Protein AF-A0A7K0DV66-F1 (afdb_monomer_lite)

Structure (mmCIF, N/CA/C/O backbone):
data_AF-A0A7K0DV66-F1
#
_entry.id   AF-A0A7K0DV66-F1
#
loop_
_atom_site.group_PDB
_atom_site.id
_atom_site.type_symbol
_atom_site.label_atom_id
_atom_site.label_alt_id
_atom_site.label_comp_id
_atom_site.label_asym_id
_atom_site.label_entity_id
_atom_site.label_seq_id
_atom_site.pdbx_PDB_ins_code
_atom_site.Cartn_x
_atom_site.Cartn_y
_atom_site.Cartn_z
_atom_site.occupancy
_atom_site.B_iso_or_equiv
_atom_site.auth_seq_id
_atom_site.auth_comp_id
_atom_site.auth_asym_id
_atom_site.auth_atom_id
_atom_site.pdbx_PDB_model_num
ATOM 1 N N . MET A 1 1 ? -18.338 -18.747 1.905 1.00 48.66 1 MET A N 1
ATOM 2 C CA . MET A 1 1 ? -17.164 -19.519 1.453 1.00 48.66 1 MET A CA 1
ATOM 3 C C . MET A 1 1 ? -15.936 -18.740 1.887 1.00 48.66 1 MET A C 1
ATOM 5 O O . MET A 1 1 ? -15.786 -17.610 1.444 1.00 48.66 1 MET A O 1
ATOM 9 N N . SER A 1 2 ? -15.151 -19.257 2.829 1.00 58.91 2 SER A N 1
ATOM 10 C CA . SER A 1 2 ? -13.871 -18.657 3.220 1.00 58.91 2 SER A CA 1
ATOM 11 C C . SER A 1 2 ? -12.758 -19.343 2.436 1.00 58.91 2 SER A C 1
ATOM 13 O O . SER A 1 2 ? -12.768 -20.561 2.275 1.00 58.91 2 SER A O 1
ATOM 15 N N . VAL A 1 3 ? -11.822 -18.557 1.917 1.00 68.88 3 VAL A N 1
ATOM 16 C CA . VAL A 1 3 ? -10.599 -19.060 1.290 1.00 68.88 3 VAL A CA 1
ATOM 17 C C . VAL A 1 3 ? -9.456 -18.659 2.207 1.00 68.88 3 VAL A C 1
ATOM 19 O O . VAL A 1 3 ? -9.309 -17.481 2.523 1.00 68.88 3 VAL A O 1
ATOM 22 N N . VAL A 1 4 ? -8.678 -19.639 2.661 1.00 70.69 4 VAL A N 1
ATOM 23 C CA . VAL A 1 4 ? -7.407 -19.388 3.343 1.00 70.69 4 VAL A CA 1
ATOM 24 C C . VAL A 1 4 ? -6.335 -19.399 2.265 1.00 70.69 4 VAL A C 1
ATOM 26 O O . VAL A 1 4 ? -6.146 -20.411 1.595 1.00 70.69 4 VAL A O 1
ATOM 29 N N . ALA A 1 5 ? -5.684 -18.261 2.065 1.00 68.88 5 ALA A N 1
ATOM 30 C CA . ALA A 1 5 ? -4.561 -18.123 1.152 1.00 68.88 5 ALA A CA 1
ATOM 31 C C . ALA A 1 5 ? -3.348 -17.635 1.947 1.00 68.88 5 ALA A C 1
ATOM 33 O O . ALA A 1 5 ? -3.457 -16.680 2.718 1.00 68.88 5 ALA A O 1
ATOM 34 N N . GLU A 1 6 ? -2.199 -18.280 1.757 1.00 77.06 6 GLU A N 1
ATOM 35 C CA . GLU A 1 6 ? -0.923 -17.785 2.273 1.00 77.06 6 GLU A CA 1
ATOM 36 C C . GLU A 1 6 ? -0.489 -16.588 1.425 1.00 77.06 6 GLU A C 1
ATOM 38 O O . GLU A 1 6 ? 0.080 -16.732 0.343 1.00 77.06 6 GLU A O 1
ATOM 43 N N . VAL A 1 7 ? -0.821 -15.385 1.890 1.00 80.62 7 VAL A N 1
ATOM 44 C CA . VAL A 1 7 ? -0.463 -14.136 1.217 1.00 80.62 7 VAL A CA 1
ATOM 45 C C . VAL A 1 7 ? 0.659 -13.465 1.994 1.00 80.62 7 VAL A C 1
ATOM 47 O O . VAL A 1 7 ? 0.516 -13.163 3.177 1.00 80.62 7 VAL A O 1
ATOM 50 N N . VAL A 1 8 ? 1.782 -13.215 1.321 1.00 85.69 8 VAL A N 1
ATOM 51 C CA . VAL A 1 8 ? 2.907 -12.487 1.911 1.00 85.69 8 VAL A CA 1
ATOM 52 C C . VAL A 1 8 ? 2.622 -10.989 1.849 1.00 85.69 8 VAL A C 1
ATOM 54 O O . VAL A 1 8 ? 2.429 -10.425 0.769 1.00 85.69 8 VAL A O 1
ATOM 57 N N . CYS A 1 9 ? 2.628 -10.354 3.017 1.00 90.38 9 CYS A N 1
ATOM 58 C CA . CYS A 1 9 ? 2.547 -8.908 3.169 1.00 90.38 9 CYS A CA 1
ATOM 59 C C . CYS A 1 9 ? 3.938 -8.344 3.460 1.00 90.38 9 CYS A C 1
ATOM 61 O O . CYS A 1 9 ? 4.626 -8.820 4.363 1.00 90.38 9 CYS A O 1
ATOM 63 N N . SER A 1 10 ? 4.337 -7.308 2.732 1.00 92.12 10 SER A N 1
ATOM 64 C CA . SER A 1 10 ? 5.609 -6.618 2.952 1.00 92.12 10 SER A CA 1
ATOM 65 C C . SER A 1 10 ? 5.455 -5.116 2.725 1.00 92.12 10 SER A C 1
ATOM 67 O O . SER A 1 10 ? 4.605 -4.718 1.922 1.00 92.12 10 SER A O 1
ATOM 69 N N . PRO A 1 11 ? 6.276 -4.274 3.373 1.00 93.44 11 PRO A N 1
ATOM 70 C CA . PRO A 1 11 ? 6.372 -2.869 3.000 1.00 93.44 11 PRO A CA 1
ATOM 71 C C . PRO A 1 11 ? 6.951 -2.720 1.585 1.00 93.44 11 PRO A C 1
ATOM 73 O O . PRO A 1 11 ? 7.488 -3.668 0.997 1.00 93.44 11 PRO A O 1
ATOM 76 N N . GLU A 1 12 ? 6.857 -1.511 1.035 1.00 92.75 12 GLU A N 1
ATOM 77 C CA . GLU A 1 12 ? 7.545 -1.157 -0.201 1.00 92.75 12 GLU A CA 1
ATOM 78 C C . GLU A 1 12 ? 9.050 -1.432 -0.133 1.00 92.75 12 GLU A C 1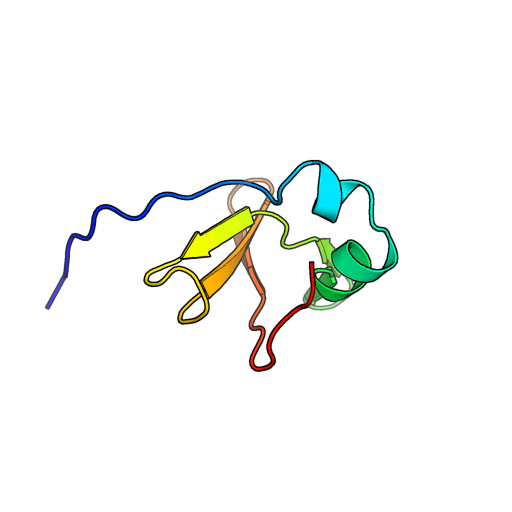
ATOM 80 O O . GLU A 1 12 ? 9.693 -1.345 0.913 1.00 92.75 12 GLU A O 1
ATOM 85 N N . SER A 1 13 ? 9.633 -1.729 -1.296 1.00 91.75 13 SER A N 1
ATOM 86 C CA . SER A 1 13 ? 11.080 -1.920 -1.400 1.00 91.75 13 SER A CA 1
ATOM 87 C C . SER A 1 13 ? 11.838 -0.654 -0.986 1.00 91.75 13 SER A C 1
ATOM 89 O O . SER A 1 13 ? 11.354 0.457 -1.205 1.00 91.75 13 SER A O 1
ATOM 91 N N . ALA A 1 14 ? 13.069 -0.800 -0.486 1.00 93.44 14 ALA A N 1
ATOM 92 C CA . ALA A 1 14 ? 13.917 0.341 -0.125 1.00 93.44 14 ALA A CA 1
ATOM 93 C C . ALA A 1 14 ? 14.086 1.348 -1.282 1.00 93.44 14 ALA A C 1
ATOM 95 O O . ALA A 1 14 ? 14.053 2.559 -1.066 1.00 93.44 14 ALA A O 1
ATOM 96 N N . ASN A 1 15 ? 14.189 0.852 -2.521 1.00 93.25 15 ASN A N 1
ATOM 97 C CA . ASN A 1 15 ? 14.289 1.686 -3.721 1.00 93.25 15 ASN A CA 1
ATOM 98 C C . ASN A 1 15 ? 13.027 2.533 -3.932 1.00 93.25 15 ASN A C 1
ATOM 100 O O . ASN A 1 15 ? 13.111 3.739 -4.157 1.00 93.25 15 ASN A O 1
ATOM 104 N N . THR A 1 16 ? 11.852 1.911 -3.826 1.00 92.06 16 THR A N 1
ATOM 105 C CA . THR A 1 16 ? 10.567 2.605 -3.964 1.00 92.06 16 THR A CA 1
ATOM 106 C C . THR A 1 16 ? 10.336 3.575 -2.813 1.00 92.06 16 THR A C 1
ATOM 108 O O . THR A 1 16 ? 9.903 4.700 -3.047 1.00 92.06 16 THR A O 1
ATOM 111 N N . HIS A 1 17 ? 10.688 3.178 -1.590 1.00 91.88 17 HIS A N 1
ATOM 112 C CA . HIS A 1 17 ? 10.585 4.018 -0.403 1.00 91.88 17 HIS A CA 1
ATOM 113 C C . HIS A 1 17 ? 11.459 5.282 -0.514 1.00 91.88 17 HIS A C 1
ATOM 115 O O . HIS A 1 17 ? 11.036 6.375 -0.138 1.00 91.88 17 HIS A O 1
ATOM 121 N N . ALA A 1 18 ? 12.649 5.176 -1.114 1.00 93.38 18 ALA A N 1
ATOM 122 C CA . ALA A 1 18 ? 13.512 6.324 -1.401 1.00 93.38 18 ALA A CA 1
ATOM 123 C C . ALA A 1 18 ? 12.965 7.243 -2.519 1.00 93.38 18 ALA A C 1
ATOM 125 O O . ALA A 1 18 ? 13.300 8.432 -2.580 1.00 93.38 18 ALA A O 1
ATOM 126 N N . ASN A 1 19 ? 12.101 6.730 -3.400 1.00 95.56 19 ASN A N 1
ATOM 127 C CA . ASN A 1 19 ? 11.499 7.492 -4.489 1.00 95.56 19 ASN A CA 1
ATOM 128 C C . ASN A 1 19 ? 10.255 8.260 -4.010 1.00 95.56 19 ASN A C 1
ATOM 130 O O . ASN A 1 19 ? 9.128 7.760 -4.027 1.00 95.56 19 ASN A O 1
ATOM 134 N N . ARG A 1 20 ? 10.432 9.540 -3.658 1.00 93.81 20 ARG A N 1
ATOM 135 C CA . ARG A 1 20 ? 9.335 10.398 -3.159 1.00 93.81 20 ARG A CA 1
ATOM 136 C C . ARG A 1 20 ? 8.136 10.481 -4.108 1.00 93.81 20 ARG A C 1
ATOM 138 O O . ARG A 1 20 ? 7.000 10.556 -3.648 1.00 93.81 20 ARG A O 1
ATOM 145 N N . ALA A 1 21 ? 8.361 10.475 -5.423 1.00 93.31 21 ALA A N 1
ATOM 146 C CA . ALA A 1 21 ? 7.274 10.527 -6.401 1.00 93.31 21 ALA A CA 1
ATOM 147 C C . ALA A 1 21 ? 6.489 9.205 -6.458 1.00 93.31 21 ALA A C 1
ATOM 149 O O . ALA A 1 21 ? 5.277 9.213 -6.689 1.00 93.31 21 ALA A O 1
ATOM 150 N N . ALA A 1 22 ? 7.163 8.075 -6.234 1.00 92.12 22 ALA A N 1
ATOM 151 C CA . ALA A 1 22 ? 6.519 6.775 -6.091 1.00 92.12 22 ALA A CA 1
ATOM 152 C C . ALA A 1 22 ? 5.741 6.688 -4.767 1.00 92.12 22 ALA A C 1
ATOM 154 O O . ALA A 1 22 ? 4.573 6.295 -4.782 1.00 92.12 22 ALA A O 1
ATOM 155 N N . MET A 1 23 ? 6.324 7.131 -3.651 1.00 94.31 23 MET A N 1
ATOM 156 C CA . MET A 1 23 ? 5.653 7.127 -2.343 1.00 94.31 23 MET A CA 1
ATOM 157 C C . MET A 1 23 ? 4.444 8.060 -2.286 1.00 94.31 23 MET A C 1
ATOM 159 O O . MET A 1 23 ? 3.410 7.678 -1.749 1.00 94.31 23 MET A O 1
ATOM 163 N N . ARG A 1 24 ? 4.499 9.233 -2.931 1.00 93.19 24 ARG A N 1
ATOM 164 C CA . ARG A 1 24 ? 3.341 10.142 -3.014 1.00 93.19 24 ARG A CA 1
ATOM 165 C C . ARG A 1 24 ? 2.135 9.497 -3.693 1.00 93.19 24 ARG A C 1
ATOM 167 O O . ARG A 1 24 ? 1.001 9.782 -3.334 1.00 93.19 24 ARG A O 1
ATOM 174 N N . ARG A 1 25 ? 2.366 8.615 -4.669 1.00 91.25 25 ARG A N 1
ATOM 175 C CA . ARG A 1 25 ? 1.284 7.867 -5.321 1.00 91.25 25 ARG A CA 1
ATOM 176 C C . ARG A 1 25 ? 0.668 6.794 -4.437 1.00 91.25 25 ARG A C 1
ATOM 178 O O . ARG A 1 25 ? -0.400 6.324 -4.780 1.00 91.25 25 ARG A O 1
ATOM 185 N N . ARG A 1 26 ? 1.314 6.429 -3.329 1.00 93.38 26 ARG A N 1
ATOM 186 C CA . ARG A 1 26 ? 0.794 5.505 -2.310 1.00 93.38 26 ARG A CA 1
ATOM 187 C C . ARG A 1 26 ? 0.091 6.246 -1.171 1.00 93.38 26 ARG A C 1
ATOM 189 O O . ARG A 1 26 ? -0.388 5.620 -0.234 1.00 93.38 26 ARG A O 1
ATOM 196 N N . THR A 1 27 ? 0.020 7.575 -1.239 1.00 94.69 27 THR A N 1
ATOM 197 C CA . THR A 1 27 ? -0.733 8.390 -0.290 1.00 94.69 27 THR A CA 1
ATOM 198 C C . THR A 1 27 ? -2.196 8.451 -0.707 1.00 94.69 27 THR A C 1
ATOM 200 O O . THR A 1 27 ? -2.514 8.919 -1.799 1.00 94.69 27 THR A O 1
ATOM 203 N N . VAL A 1 28 ? -3.087 8.004 0.173 1.00 93.31 28 VAL A N 1
ATOM 204 C CA . VAL A 1 28 ? -4.536 8.011 -0.046 1.00 93.31 28 VAL A CA 1
ATOM 205 C C . VAL A 1 28 ? -5.195 8.887 1.007 1.00 93.31 28 VAL A C 1
ATOM 207 O O . VAL A 1 28 ? -4.795 8.908 2.173 1.00 93.31 28 VAL A O 1
ATOM 210 N N . ARG A 1 29 ? -6.204 9.648 0.582 1.00 94.25 29 ARG A N 1
ATOM 211 C CA . ARG A 1 29 ? -6.972 10.511 1.473 1.00 94.25 29 ARG A CA 1
ATOM 212 C C . ARG A 1 29 ? -8.116 9.720 2.106 1.00 94.25 29 ARG A C 1
ATOM 214 O O . ARG A 1 29 ? -8.984 9.219 1.398 1.00 94.25 29 ARG A O 1
ATOM 221 N N . PHE A 1 30 ? -8.140 9.679 3.433 1.00 92.50 30 PHE A N 1
ATOM 222 C CA . PHE A 1 30 ? -9.205 9.092 4.241 1.00 92.50 30 PHE A CA 1
ATOM 223 C C . PHE A 1 30 ? -9.818 10.198 5.103 1.00 92.50 30 PHE A C 1
ATOM 225 O O . PHE A 1 30 ? -9.284 10.554 6.151 1.00 92.50 30 PHE A O 1
ATOM 232 N N . GLY A 1 31 ? -10.916 10.790 4.625 1.00 90.62 31 GLY A N 1
ATOM 233 C CA . GLY A 1 31 ? -11.530 11.952 5.270 1.00 90.62 31 GLY A CA 1
ATOM 234 C C . GLY A 1 31 ? -10.634 13.193 5.192 1.00 90.62 31 GLY A C 1
ATOM 235 O O . GLY A 1 31 ? -10.379 13.725 4.107 1.00 90.62 31 GLY A O 1
ATOM 236 N N . ASP A 1 32 ? -10.177 13.671 6.342 1.00 93.19 32 ASP A N 1
ATOM 237 C CA . ASP A 1 32 ? -9.247 14.792 6.512 1.00 93.19 32 ASP A CA 1
ATOM 238 C C . ASP A 1 32 ? -7.775 14.354 6.595 1.00 93.19 32 ASP A C 1
ATOM 240 O O . ASP A 1 32 ? -6.875 15.190 6.503 1.00 93.19 32 ASP A O 1
ATOM 244 N N . ARG A 1 33 ? -7.511 13.047 6.696 1.00 94.38 33 ARG A N 1
ATOM 245 C CA . ARG A 1 33 ? -6.161 12.494 6.831 1.00 94.38 33 ARG A CA 1
ATOM 246 C C . ARG A 1 33 ? -5.612 12.022 5.489 1.00 94.38 33 ARG A C 1
ATOM 248 O O . ARG A 1 33 ? -6.337 11.507 4.639 1.00 94.38 33 ARG A O 1
ATOM 255 N N . SER A 1 34 ? -4.304 12.176 5.310 1.00 95.31 34 SER A N 1
ATOM 256 C CA . SER A 1 34 ? -3.551 11.569 4.209 1.00 95.31 34 SER A CA 1
ATOM 257 C C . SER A 1 34 ? -2.673 10.469 4.781 1.00 95.31 34 SER A C 1
ATOM 259 O O . SER A 1 34 ? -1.813 10.752 5.610 1.00 95.31 34 SER A O 1
ATOM 261 N N . ILE A 1 35 ? -2.911 9.231 4.358 1.00 95.62 35 ILE A N 1
ATOM 262 C CA . ILE A 1 35 ? -2.238 8.042 4.887 1.00 95.62 35 ILE A CA 1
ATOM 263 C C . ILE A 1 35 ? -1.380 7.436 3.787 1.00 95.62 35 ILE A C 1
ATOM 265 O O . ILE A 1 35 ? -1.820 7.316 2.642 1.00 95.62 35 ILE A O 1
ATOM 269 N N . VAL A 1 36 ? -0.149 7.060 4.123 1.00 95.56 36 VAL A N 1
ATOM 270 C CA . VAL A 1 36 ? 0.760 6.381 3.198 1.00 95.56 36 VAL A CA 1
ATOM 271 C C . VAL A 1 36 ? 0.523 4.876 3.296 1.00 95.56 36 VAL A C 1
ATOM 273 O O . VAL A 1 36 ? 0.915 4.237 4.265 1.00 95.56 36 VAL A O 1
ATOM 276 N N . CYS A 1 37 ? -0.113 4.305 2.277 1.00 95.62 37 CYS A N 1
ATOM 277 C CA . CYS A 1 37 ? -0.358 2.871 2.163 1.00 95.62 37 CYS A CA 1
ATOM 278 C C . CYS A 1 37 ? 0.878 2.157 1.594 1.00 95.62 37 CYS A C 1
ATOM 280 O O . CYS A 1 37 ? 0.904 1.761 0.426 1.00 95.62 37 CYS A O 1
ATOM 282 N N . GLU A 1 38 ? 1.936 2.059 2.398 1.00 94.62 38 GLU A N 1
ATOM 283 C CA . GLU A 1 38 ? 3.213 1.465 1.979 1.00 94.62 38 GLU A CA 1
ATOM 284 C C . GLU A 1 38 ? 3.261 -0.061 2.065 1.00 94.62 38 GLU A C 1
ATOM 286 O O . GLU A 1 38 ? 4.101 -0.682 1.417 1.00 94.62 38 GLU A O 1
ATOM 291 N N . TRP A 1 39 ? 2.382 -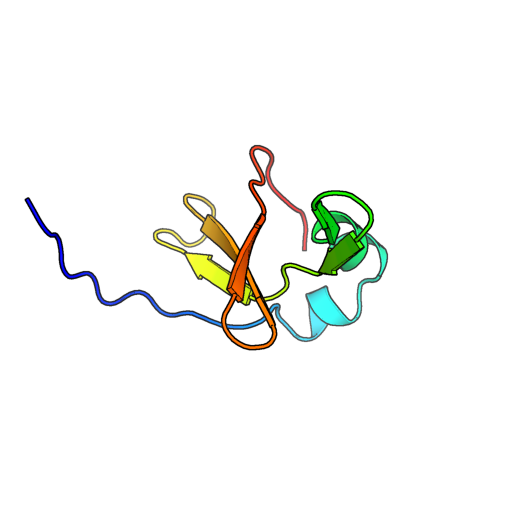0.683 2.847 1.00 94.69 39 TRP A N 1
ATOM 292 C CA . TRP A 1 39 ? 2.302 -2.134 2.881 1.00 94.69 39 TRP A CA 1
ATOM 293 C C . TRP A 1 39 ? 1.590 -2.625 1.643 1.00 94.69 39 TRP A C 1
ATOM 295 O O . TRP A 1 39 ? 0.632 -2.003 1.187 1.00 94.69 39 TRP A O 1
ATOM 305 N N . HIS A 1 40 ? 2.030 -3.754 1.106 1.00 91.75 40 HIS A N 1
ATOM 306 C CA . HIS A 1 40 ? 1.313 -4.406 0.031 1.00 91.75 40 HIS A CA 1
ATOM 307 C C . HIS A 1 40 ? 1.284 -5.919 0.169 1.00 91.75 40 HIS A C 1
ATOM 309 O O . HIS A 1 40 ? 2.172 -6.547 0.746 1.00 91.75 40 HIS A O 1
ATOM 315 N N . ALA A 1 41 ? 0.255 -6.491 -0.437 1.00 89.81 41 ALA A N 1
ATOM 316 C CA . ALA A 1 41 ? 0.117 -7.910 -0.702 1.00 89.81 41 ALA A CA 1
ATOM 317 C C . ALA A 1 41 ? -0.118 -8.105 -2.200 1.00 89.81 41 ALA A C 1
ATOM 319 O O . ALA A 1 41 ? -0.752 -7.269 -2.852 1.00 89.81 41 ALA A O 1
ATOM 320 N N . LYS A 1 42 ? 0.412 -9.194 -2.758 1.00 84.56 42 LYS A N 1
ATOM 321 C CA . LYS A 1 42 ? 0.367 -9.479 -4.197 1.00 84.56 42 LYS A CA 1
ATOM 322 C C . LYS A 1 42 ? -0.082 -10.919 -4.403 1.00 84.56 42 LYS A C 1
ATOM 324 O O . LYS A 1 42 ? 0.523 -11.818 -3.830 1.00 84.56 42 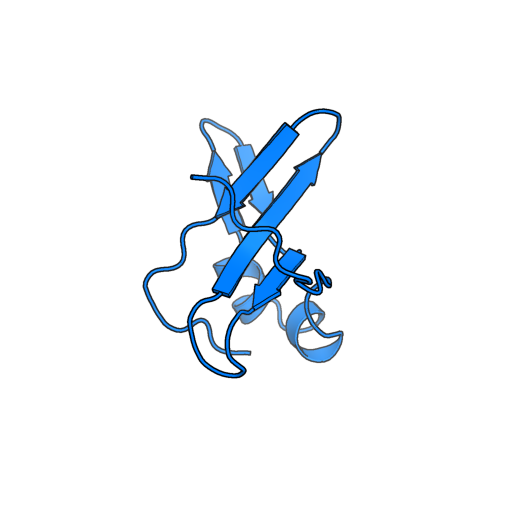LYS A O 1
ATOM 329 N N . LEU A 1 43 ? -1.095 -11.134 -5.239 1.00 82.94 43 LEU A N 1
ATOM 330 C CA . LEU A 1 43 ? -1.417 -12.477 -5.735 1.00 82.94 43 LEU A CA 1
ATOM 331 C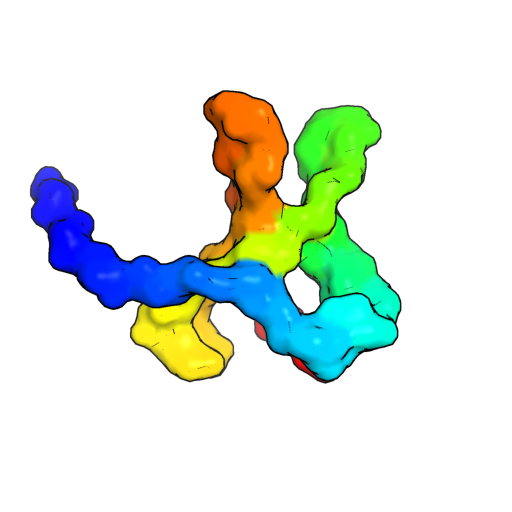 C . LEU A 1 43 ? -0.543 -12.845 -6.937 1.00 82.94 43 LEU A C 1
ATOM 333 O O . LEU A 1 43 ? -0.241 -14.013 -7.150 1.00 82.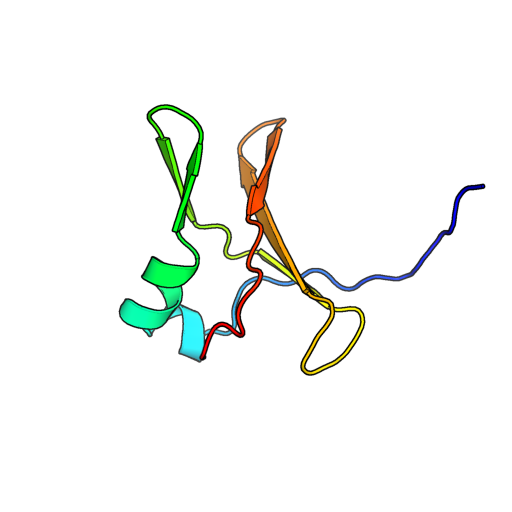94 43 LEU A O 1
ATOM 337 N N . GLU A 1 44 ? -0.113 -11.842 -7.710 1.00 79.06 44 GLU A N 1
ATOM 338 C CA . GLU A 1 44 ? 0.759 -12.024 -8.866 1.00 79.06 44 GLU A CA 1
ATOM 339 C C . GLU A 1 44 ? 1.892 -10.984 -8.887 1.00 79.06 44 GLU A C 1
ATOM 341 O O . GLU A 1 44 ? 1.729 -9.862 -8.391 1.00 79.06 44 GLU A O 1
ATOM 346 N N . PRO A 1 45 ? 3.052 -11.301 -9.496 1.00 77.12 45 PRO A N 1
ATOM 347 C CA . PRO A 1 45 ? 4.198 -10.401 -9.494 1.00 77.12 45 PRO A CA 1
ATOM 348 C C . PRO A 1 45 ? 3.929 -9.025 -10.096 1.00 77.12 45 PRO A C 1
ATOM 350 O O . PRO A 1 45 ? 4.585 -8.086 -9.672 1.00 77.12 45 PRO A O 1
ATOM 353 N N . THR A 1 46 ? 2.997 -8.861 -11.039 1.00 75.81 46 THR A N 1
ATOM 354 C CA . THR A 1 46 ? 2.772 -7.590 -11.765 1.00 75.81 46 THR A CA 1
ATOM 355 C C . THR A 1 46 ? 1.348 -7.039 -11.669 1.00 75.81 46 THR A C 1
ATOM 357 O O . THR A 1 46 ? 1.107 -5.915 -12.101 1.00 75.81 46 THR A O 1
ATOM 360 N N . ARG A 1 47 ? 0.403 -7.785 -11.088 1.00 76.38 47 ARG A N 1
ATOM 361 C CA . ARG A 1 47 ? -1.017 -7.410 -10.989 1.00 76.38 47 ARG A CA 1
ATOM 362 C C . ARG A 1 47 ? -1.638 -7.965 -9.711 1.00 76.38 47 ARG A C 1
ATOM 364 O O . ARG A 1 47 ? -0.970 -8.669 -8.961 1.00 76.38 47 ARG A O 1
ATOM 371 N N . ASN A 1 48 ? -2.909 -7.649 -9.473 1.00 79.94 48 ASN A N 1
ATOM 372 C CA . ASN A 1 48 ? -3.678 -8.178 -8.344 1.00 79.94 48 ASN A CA 1
ATOM 373 C C . ASN A 1 48 ? -2.987 -7.893 -7.001 1.00 79.94 48 ASN A C 1
ATOM 375 O O . ASN A 1 48 ? -2.626 -8.803 -6.250 1.00 79.94 48 ASN A O 1
ATOM 379 N N . ARG A 1 49 ? -2.753 -6.600 -6.745 1.00 85.31 49 ARG A N 1
ATOM 380 C CA . ARG A 1 49 ? -2.103 -6.103 -5.532 1.00 85.31 49 ARG A CA 1
ATOM 381 C C . ARG A 1 49 ? -3.064 -5.244 -4.726 1.00 85.31 49 ARG A C 1
ATOM 383 O O . ARG A 1 49 ? -3.817 -4.463 -5.302 1.00 85.31 49 ARG A O 1
ATOM 390 N N . VAL A 1 50 ? -2.982 -5.348 -3.408 1.00 89.06 50 VAL A N 1
ATOM 391 C CA . VAL A 1 50 ? -3.611 -4.403 -2.481 1.00 89.06 50 VAL A CA 1
ATOM 392 C C . VAL A 1 50 ? -2.516 -3.667 -1.736 1.00 89.06 50 VAL A C 1
ATOM 394 O O . VAL A 1 50 ? -1.521 -4.276 -1.347 1.00 89.06 50 VAL A O 1
ATOM 397 N N . HIS A 1 51 ? -2.703 -2.367 -1.553 1.00 93.31 51 HIS A N 1
ATOM 398 C CA . HIS A 1 51 ? -1.839 -1.537 -0.731 1.00 93.31 51 HIS A CA 1
ATOM 399 C C . HIS A 1 51 ? -2.614 -1.083 0.498 1.00 93.31 51 HIS A C 1
ATOM 401 O O . HIS A 1 51 ? -3.803 -0.765 0.412 1.00 93.31 51 HIS A O 1
ATOM 407 N N . PHE A 1 52 ? -1.949 -1.042 1.642 1.00 95.38 52 PHE A N 1
ATOM 408 C CA . PHE A 1 52 ? -2.590 -0.703 2.897 1.00 95.38 52 PHE A CA 1
ATOM 409 C C . PHE A 1 52 ? -1.630 -0.056 3.893 1.00 95.38 52 PHE A C 1
ATOM 411 O O . PHE A 1 52 ? -0.417 -0.022 3.696 1.00 95.38 52 PHE A O 1
ATOM 418 N N . ALA A 1 53 ? -2.197 0.502 4.955 1.00 96.00 53 ALA A N 1
ATOM 419 C CA . ALA A 1 53 ? -1.479 0.928 6.147 1.00 96.00 53 ALA A CA 1
ATOM 420 C C . ALA A 1 53 ? -2.183 0.363 7.380 1.00 96.00 53 ALA A C 1
ATOM 422 O O . ALA A 1 53 ? -3.396 0.136 7.354 1.00 96.00 53 ALA A O 1
ATOM 423 N N . ILE A 1 54 ? -1.425 0.157 8.450 1.00 94.31 54 ILE A N 1
ATOM 424 C CA . ILE A 1 54 ? -1.953 -0.229 9.756 1.00 94.31 54 ILE A CA 1
ATOM 425 C C . ILE A 1 54 ? -1.573 0.890 10.719 1.00 94.31 54 ILE A C 1
ATOM 427 O O . ILE A 1 54 ? -0.389 1.168 10.898 1.00 94.31 54 ILE A O 1
ATOM 431 N N . GLU A 1 55 ? -2.569 1.539 11.310 1.00 93.75 55 GLU A N 1
ATOM 432 C CA . GLU A 1 55 ? -2.361 2.500 12.394 1.00 93.75 55 GLU A CA 1
ATOM 433 C C . GLU A 1 55 ? -3.327 2.160 13.523 1.00 93.75 55 GLU A C 1
ATOM 435 O O . GLU A 1 55 ? -4.535 2.061 13.286 1.00 93.75 55 GLU A O 1
ATOM 440 N N . GLU A 1 56 ? -2.795 2.008 14.738 1.00 89.06 56 GLU A N 1
ATOM 441 C CA . GLU A 1 56 ? -3.571 1.600 15.915 1.00 89.06 56 GLU A CA 1
ATOM 442 C C . GLU A 1 56 ? -4.382 0.322 15.609 1.00 89.06 56 GLU A C 1
ATOM 444 O O . GLU A 1 56 ? -3.817 -0.673 15.157 1.00 89.06 56 GLU A O 1
ATOM 449 N N . ASP A 1 57 ? -5.704 0.368 15.788 1.00 92.06 57 ASP A N 1
ATOM 450 C CA . ASP A 1 57 ? -6.626 -0.750 15.566 1.00 92.06 57 ASP A CA 1
ATOM 451 C C . ASP A 1 57 ? -7.323 -0.691 14.192 1.00 92.06 57 ASP A C 1
ATOM 453 O O . ASP A 1 57 ? -8.397 -1.269 13.993 1.00 92.06 57 ASP A O 1
ATOM 457 N N . ARG A 1 58 ? -6.767 0.060 13.230 1.00 92.88 58 ARG A N 1
ATOM 458 C CA . ARG A 1 58 ? -7.384 0.284 11.914 1.00 92.88 58 ARG A CA 1
ATOM 459 C C . ARG A 1 58 ? -6.470 -0.139 10.777 1.00 92.88 58 ARG A C 1
ATOM 461 O O . ARG A 1 58 ? -5.282 0.174 10.747 1.00 92.88 58 ARG A O 1
ATOM 468 N N . VAL A 1 59 ? -7.080 -0.771 9.777 1.00 93.88 59 VAL A N 1
ATOM 469 C CA . VAL A 1 59 ? -6.448 -1.042 8.486 1.00 93.88 59 VAL A CA 1
ATOM 470 C C . VAL A 1 59 ? -7.013 -0.076 7.450 1.00 93.88 59 VAL A C 1
ATOM 472 O O . VAL A 1 59 ? -8.216 -0.055 7.190 1.00 93.88 59 VAL A O 1
ATOM 475 N N . TYR A 1 60 ? -6.136 0.716 6.844 1.00 94.75 60 TYR A N 1
ATOM 476 C CA . TYR A 1 60 ? -6.466 1.638 5.761 1.00 94.75 60 TYR A CA 1
ATOM 477 C C . TYR A 1 60 ? -6.141 0.973 4.432 1.00 94.75 60 TYR A C 1
ATOM 479 O O . TYR A 1 60 ? -4.974 0.715 4.153 1.00 94.75 60 TYR A O 1
ATOM 487 N N . ILE A 1 61 ? -7.154 0.700 3.609 1.00 93.19 61 ILE A N 1
ATOM 488 C CA . ILE A 1 61 ? -6.972 0.065 2.299 1.00 93.19 61 ILE A CA 1
ATOM 489 C C . ILE A 1 61 ? -6.941 1.135 1.210 1.00 93.19 61 ILE A C 1
ATOM 491 O O . ILE A 1 61 ? -7.945 1.800 0.951 1.00 93.19 61 ILE A O 1
ATOM 495 N N . GLY A 1 62 ? -5.788 1.294 0.564 1.00 87.31 62 GLY A N 1
ATOM 496 C CA . GLY A 1 62 ? -5.634 2.138 -0.613 1.00 87.31 62 GLY A CA 1
ATOM 497 C C . GLY A 1 62 ? -5.980 1.357 -1.879 1.00 87.31 62 GLY A C 1
ATOM 498 O O . GLY A 1 62 ? -5.324 0.366 -2.203 1.00 87.31 62 GLY A O 1
ATOM 499 N N . LEU A 1 63 ? -7.010 1.798 -2.604 1.00 78.31 63 LEU A N 1
ATOM 500 C CA . LEU A 1 63 ? -7.386 1.216 -3.892 1.00 78.31 63 LEU A CA 1
ATOM 501 C C . LEU A 1 63 ? -6.618 1.908 -5.019 1.00 78.31 63 LEU A C 1
ATOM 503 O O . LEU A 1 63 ? -6.840 3.081 -5.311 1.00 78.31 63 LEU A O 1
ATOM 507 N N . PHE A 1 64 ? -5.737 1.156 -5.669 1.00 80.19 64 PHE A N 1
ATOM 508 C CA . PHE A 1 64 ? -4.946 1.613 -6.806 1.00 80.19 64 PHE A CA 1
ATOM 509 C C . PHE A 1 64 ? -5.385 0.831 -8.038 1.00 80.19 64 PHE A C 1
ATOM 511 O O . PHE A 1 64 ? -5.047 -0.339 -8.191 1.00 80.19 64 PHE A O 1
ATOM 518 N N . VAL A 1 65 ? -6.204 1.464 -8.876 1.00 72.75 65 VAL A N 1
ATOM 519 C CA . VAL A 1 65 ? -6.764 0.835 -10.085 1.00 72.75 65 VAL A CA 1
ATOM 520 C C . VAL A 1 65 ? -5.792 0.865 -11.267 1.00 72.75 65 VAL A C 1
ATOM 522 O O . VAL A 1 65 ? -5.879 0.020 -12.152 1.00 72.75 65 VAL A O 1
ATOM 525 N N . ASP A 1 66 ? -4.824 1.783 -11.235 1.00 77.12 66 ASP A N 1
ATOM 526 C CA . ASP A 1 66 ? -3.755 1.900 -12.223 1.00 77.12 66 ASP A CA 1
ATOM 527 C C . ASP A 1 66 ? -2.445 1.293 -11.714 1.00 77.12 66 ASP A C 1
ATOM 529 O O . ASP A 1 66 ? -2.158 1.271 -10.512 1.00 77.12 66 ASP A O 1
ATOM 533 N N . HIS A 1 67 ? -1.595 0.849 -12.645 1.00 76.38 67 HIS A N 1
ATOM 534 C CA . HIS A 1 67 ? -0.259 0.371 -12.305 1.00 76.38 67 HIS A CA 1
ATOM 535 C C . HIS A 1 67 ? 0.581 1.499 -11.687 1.00 76.38 67 HIS A C 1
ATOM 537 O O . HIS A 1 67 ? 0.977 2.457 -12.359 1.00 76.38 67 HIS A O 1
ATOM 543 N N . LEU A 1 68 ? 0.918 1.351 -10.405 1.00 74.88 68 LEU A N 1
ATOM 544 C CA . LEU A 1 68 ? 1.857 2.231 -9.725 1.00 74.88 68 LEU A CA 1
ATOM 545 C C 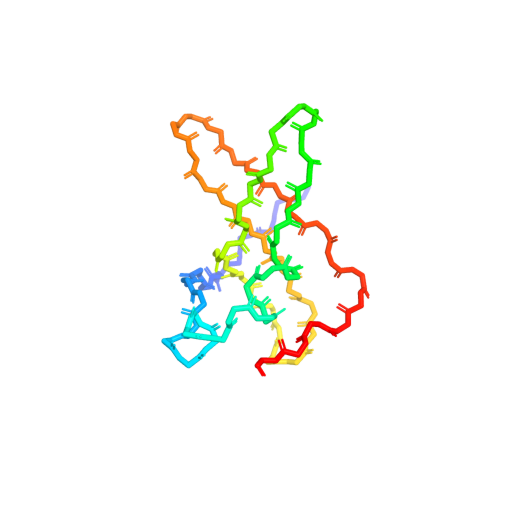. LEU A 1 68 ? 3.288 1.911 -10.168 1.00 74.88 68 LEU A C 1
ATOM 547 O O . LEU A 1 68 ? 3.762 0.797 -9.937 1.00 74.88 68 LEU A O 1
ATOM 551 N N . PRO A 1 69 ? 4.027 2.862 -10.753 1.00 71.06 69 PRO A N 1
ATOM 552 C CA . PRO A 1 69 ? 5.435 2.635 -11.016 1.00 71.06 69 PRO A CA 1
ATOM 553 C C . PRO A 1 69 ? 6.235 2.622 -9.709 1.00 71.06 69 PRO A C 1
ATOM 555 O O . PRO A 1 69 ? 5.838 3.177 -8.671 1.00 71.06 69 PRO A O 1
ATOM 558 N N . THR A 1 70 ? 7.367 1.942 -9.802 1.00 67.19 70 THR A N 1
ATOM 559 C CA . THR A 1 70 ? 8.365 1.753 -8.750 1.00 67.19 70 THR A CA 1
ATOM 560 C C . THR A 1 70 ? 9.436 2.826 -8.800 1.00 67.19 70 THR A C 1
ATOM 562 O O . THR A 1 70 ? 9.828 3.197 -9.927 1.00 67.19 70 THR A O 1
#

Sequence (70 aa):
MSVVAEVVCSPESANTHANRAAMRRRTVRFGDRSIVCEWHAKLEPTRNRVHFAIEEDRVYIGLFVDHLPT

Foldseek 3Di:
DDDDDPWDKDFADPVLVVVPVLQVVQWDDDPPDTDRQRIKTAPDPQDDMWTWDDDDPDIGTDDDPDRRDD

Radius of gyration: 12.62 Å; chains: 1; bounding box: 32×34×28 Å

Secondary structure (DSSP, 8-state):
--------EEEPPHHHHH-HHHHHTTEEEETTEEEE--EEEESSSSSSEEEEEEETTEEEEE---S----

Organism: NCBI:txid2585199

pLDDT: mean 86.87, std 10.0, range [48.66, 96.0]